Protein AF-A0A2N1R229-F1 (afdb_monomer)

Secondary structure (DSSP, 8-state):
-BSSSTTHHHHHHHHHTT---EEE-STT-SSBSHHHHHHHTT--SEEE-HHHHHHHHHHHHHHT-

Nearest PDB structures (foldseek):
  6ymz-assembly3_C  TM=9.946E-01  e=2.814E-04  Pectobacterium atrosepticum SCRI1043
  6ymz-assembly4_D  TM=9.962E-01  e=3.015E-04  Pectobacterium atrosepticum SCRI1043
  1chd-assembly1_A  TM=9.955E-01  e=6.881E-04  Salmonella enterica subsp. enterica serovar Typhimurium str. LT2
  6ymz-assembly1_A  TM=9.950E-01  e=9.704E-04  Pectobacterium atrosepticum SCRI1043
  3sft-assembly1_A  TM=9.749E-01  e=2.372E-03  Thermotoga maritima

Solvent-accessible surface area (backbone atoms only — not comparable to full-atom values): 3596 Å² total; per-residue (Å²): 89,35,76,62,54,71,63,26,66,57,42,33,50,41,34,75,75,72,42,91,34,76,27,48,29,60,90,63,23,91,38,59,30,17,30,45,48,18,43,76,69,68,27,36,79,42,74,35,44,63,95,48,41,68,62,51,54,53,50,56,65,60,75,74,109

pLDDT: mean 95.99, std 6.68, range [53.91, 98.69]

Sequence (65 aa):
TGMGKDGARELGSIYREGGLTLGQDEESSVVYGMPKVAFEMGSVMEQVSLGRMAERISTLAMEKR

Foldseek 3Di:
DDADAPCLVVLQVCVVVVHAAEAADPVQDPDCHRSVSSVVVVSHPYHDHPVCVVVVVVVVVVVVD

Mean predicted aligned error: 2.44 Å

Structure (mmCIF, N/CA/C/O backbone):
data_AF-A0A2N1R229-F1
#
_entry.id   AF-A0A2N1R229-F1
#
loop_
_atom_site.group_PDB
_atom_site.id
_atom_site.type_symbol
_atom_site.label_atom_id
_atom_site.label_alt_id
_atom_site.label_comp_id
_atom_site.label_asym_id
_atom_site.label_entity_id
_atom_site.label_seq_id
_atom_site.pdbx_PDB_ins_code
_atom_site.Cartn_x
_atom_site.Cartn_y
_atom_site.Cartn_z
_atom_site.occupancy
_atom_site.B_iso_or_equiv
_atom_site.auth_seq_id
_atom_site.auth_comp_id
_atom_site.auth_asym_id
_atom_site.auth_atom_id
_atom_site.pdbx_PDB_model_num
ATOM 1 N N . THR A 1 1 ? 0.308 -5.307 -5.814 1.00 95.81 1 THR A N 1
ATOM 2 C CA . THR A 1 1 ? 1.198 -5.814 -6.870 1.00 95.81 1 THR A CA 1
ATOM 3 C C . THR A 1 1 ? 0.603 -5.474 -8.219 1.00 95.81 1 THR A C 1
ATOM 5 O O . THR A 1 1 ? -0.608 -5.320 -8.309 1.00 95.81 1 THR A O 1
ATOM 8 N N . GLY A 1 2 ? 1.431 -5.292 -9.243 1.00 96.75 2 GLY A N 1
ATOM 9 C CA . GLY A 1 2 ? 0.994 -4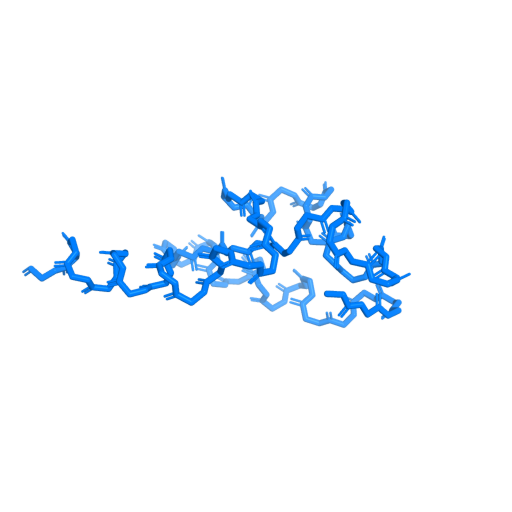.933 -10.590 1.00 96.75 2 GLY A CA 1
ATOM 10 C C . GLY A 1 2 ? 2.092 -4.201 -11.355 1.00 96.75 2 GLY A C 1
ATOM 11 O O . GLY A 1 2 ? 2.997 -3.621 -10.750 1.00 96.75 2 GLY A O 1
ATOM 12 N N . MET A 1 3 ? 2.017 -4.239 -12.683 1.00 96.69 3 MET A N 1
ATOM 13 C CA . MET A 1 3 ? 2.913 -3.491 -13.570 1.00 96.69 3 MET A CA 1
ATOM 14 C C . MET A 1 3 ? 2.412 -2.061 -13.797 1.00 96.69 3 MET A C 1
ATOM 16 O O . MET A 1 3 ? 1.228 -1.774 -13.648 1.00 96.69 3 MET A O 1
ATOM 20 N N . GLY A 1 4 ? 3.312 -1.180 -14.235 1.00 95.62 4 GLY A N 1
ATOM 21 C CA . GLY A 1 4 ? 2.959 0.169 -14.672 1.00 95.62 4 GLY A CA 1
ATOM 22 C C . GLY A 1 4 ? 2.678 1.136 -13.523 1.00 95.62 4 GLY A C 1
ATOM 23 O O . GLY A 1 4 ? 3.224 0.994 -12.434 1.00 95.62 4 GLY A O 1
ATOM 24 N N . LYS A 1 5 ? 1.866 2.156 -13.811 1.00 95.00 5 LYS A N 1
ATOM 25 C CA . LYS A 1 5 ? 1.575 3.293 -12.918 1.00 95.00 5 LYS A CA 1
ATOM 26 C C . LYS A 1 5 ? 0.084 3.614 -12.802 1.00 95.00 5 LYS A C 1
ATOM 28 O O . LYS A 1 5 ? -0.270 4.693 -12.332 1.00 95.00 5 LYS A O 1
ATOM 33 N N . ASP A 1 6 ? -0.762 2.729 -13.323 1.00 93.94 6 ASP A N 1
ATOM 34 C CA . ASP A 1 6 ? -2.209 2.918 -13.282 1.00 93.94 6 ASP A CA 1
ATOM 35 C C . ASP A 1 6 ? -2.684 3.045 -11.826 1.00 93.94 6 ASP A C 1
ATOM 37 O O . ASP A 1 6 ? -2.084 2.470 -10.925 1.00 93.94 6 ASP A O 1
ATOM 41 N N . GLY A 1 7 ? -3.682 3.878 -11.560 1.00 92.25 7 GLY A N 1
ATOM 42 C CA . GLY A 1 7 ? -4.185 4.130 -10.208 1.00 92.25 7 GLY A CA 1
ATOM 43 C C . GLY A 1 7 ? -3.277 4.948 -9.275 1.00 92.25 7 GLY A C 1
ATOM 44 O O . GLY A 1 7 ? -3.764 5.423 -8.251 1.00 92.25 7 GLY A O 1
ATOM 45 N N . ALA A 1 8 ? -1.990 5.175 -9.578 1.00 93.81 8 ALA A N 1
ATOM 46 C CA . ALA A 1 8 ? -1.098 5.951 -8.701 1.00 93.81 8 ALA A CA 1
ATOM 47 C C . ALA A 1 8 ? -1.519 7.430 -8.599 1.00 93.81 8 ALA A C 1
ATOM 49 O O . ALA A 1 8 ? -1.451 8.042 -7.531 1.00 93.81 8 ALA A O 1
ATOM 50 N N . ARG A 1 9 ? -1.998 8.009 -9.708 1.00 94.44 9 ARG A N 1
ATOM 51 C CA . ARG A 1 9 ? -2.498 9.391 -9.742 1.00 94.44 9 ARG A CA 1
ATOM 52 C C . ARG A 1 9 ? -3.819 9.519 -8.986 1.00 94.44 9 ARG A C 1
ATOM 54 O O . ARG A 1 9 ? -4.016 10.497 -8.265 1.00 94.44 9 ARG A O 1
ATOM 61 N N . GLU A 1 10 ? -4.707 8.554 -9.177 1.00 96.38 10 GLU A N 1
ATOM 62 C CA . GLU A 1 10 ? -6.042 8.481 -8.592 1.00 96.38 10 GLU A CA 1
ATOM 63 C C . GLU A 1 10 ? -5.946 8.268 -7.078 1.00 96.38 10 GLU A C 1
ATOM 65 O O . GLU A 1 10 ? -6.603 8.984 -6.322 1.00 96.38 10 GLU A O 1
ATOM 70 N N . LEU A 1 11 ? -5.041 7.394 -6.623 1.00 97.50 11 LEU A N 1
ATOM 71 C CA . LEU A 1 11 ? -4.697 7.244 -5.207 1.00 97.50 11 LEU A CA 1
ATOM 72 C C . LEU A 1 11 ? -4.212 8.575 -4.612 1.00 97.50 11 LEU A C 1
ATOM 74 O O . LEU A 1 11 ? -4.626 8.956 -3.522 1.00 97.50 11 LEU A O 1
ATOM 78 N N . GLY A 1 12 ? -3.408 9.336 -5.360 1.00 96.81 12 GLY A N 1
ATOM 79 C CA . GLY A 1 12 ? -2.992 10.682 -4.962 1.00 96.81 12 GLY A CA 1
ATOM 80 C C . GLY A 1 12 ? -4.138 11.691 -4.843 1.00 96.81 12 GLY A C 1
ATOM 81 O O . GLY A 1 12 ? -4.044 12.620 -4.043 1.00 96.81 12 GLY A O 1
ATOM 82 N N . SER A 1 13 ? -5.230 11.535 -5.596 1.00 97.88 13 SER A N 1
ATOM 83 C CA . SER A 1 13 ? -6.438 12.350 -5.394 1.00 97.88 13 SER A CA 1
ATOM 84 C C . SER A 1 13 ? -7.141 11.988 -4.089 1.00 97.88 13 SER A C 1
ATOM 86 O O . SER A 1 13 ? -7.450 12.893 -3.320 1.00 97.88 13 SER A O 1
ATOM 88 N N . ILE A 1 14 ? -7.279 10.692 -3.784 1.00 97.19 14 ILE A N 1
ATOM 89 C CA . ILE A 1 14 ? -7.831 10.219 -2.502 1.00 97.19 14 ILE A CA 1
ATOM 90 C C . ILE A 1 14 ? -7.008 10.772 -1.331 1.00 97.19 14 ILE A C 1
ATOM 92 O O . ILE A 1 14 ? -7.573 11.314 -0.385 1.00 97.19 14 ILE A O 1
ATOM 96 N N . TYR A 1 15 ? -5.675 10.706 -1.419 1.00 97.38 15 TYR A N 1
ATOM 97 C CA . TYR A 1 15 ? -4.776 11.251 -0.399 1.00 97.38 15 TYR A CA 1
ATOM 98 C C . TYR A 1 15 ? -4.989 12.756 -0.174 1.00 97.38 15 TYR A C 1
ATOM 100 O O . TYR A 1 15 ? -5.132 13.203 0.964 1.00 97.38 15 TYR A O 1
ATOM 108 N N . ARG A 1 16 ? -5.057 13.550 -1.253 1.00 97.38 16 ARG A N 1
ATOM 109 C CA . ARG A 1 16 ? -5.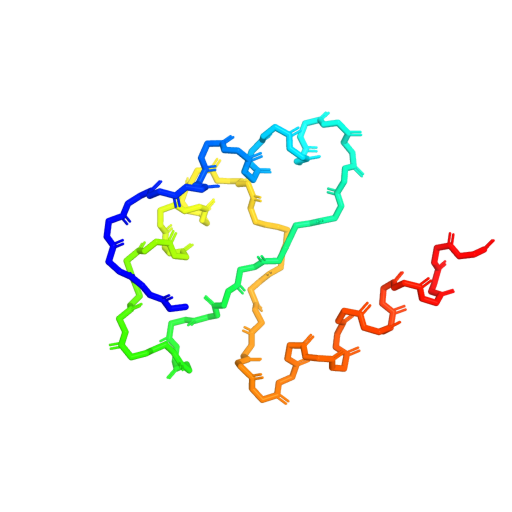263 15.009 -1.166 1.00 97.38 16 ARG A CA 1
ATOM 110 C C . ARG A 1 16 ? -6.610 15.398 -0.563 1.00 97.38 16 ARG A C 1
ATOM 112 O O . ARG A 1 16 ? -6.700 16.445 0.068 1.00 97.38 16 ARG A O 1
ATOM 119 N N . GLU A 1 17 ? -7.632 14.571 -0.741 1.00 97.81 17 GLU A N 1
ATOM 120 C CA . GLU A 1 17 ? -8.956 14.768 -0.141 1.00 97.81 17 GLU A CA 1
ATOM 121 C C . GLU A 1 17 ? -9.023 14.300 1.327 1.00 97.81 17 GLU A C 1
ATOM 123 O O . GLU A 1 17 ? -10.074 14.380 1.960 1.00 97.81 17 GLU A O 1
ATOM 128 N N . GLY A 1 18 ? -7.903 13.842 1.901 1.00 95.12 18 GLY A N 1
ATOM 129 C CA . GLY A 1 18 ? -7.820 13.364 3.284 1.00 95.12 18 GLY A CA 1
ATOM 130 C C . GLY A 1 18 ? -8.240 11.903 3.463 1.00 95.12 18 GLY A C 1
ATOM 131 O O . GLY A 1 18 ? -8.434 11.448 4.594 1.00 95.12 18 GLY A O 1
ATOM 132 N N . GLY A 1 19 ? -8.388 11.163 2.363 1.00 95.56 19 GLY A N 1
ATOM 133 C CA . GLY A 1 19 ? -8.654 9.734 2.375 1.00 95.56 19 GLY A CA 1
ATOM 134 C C . GLY A 1 19 ? -7.436 8.919 2.810 1.00 95.56 19 GLY A C 1
ATOM 135 O O . GLY A 1 19 ? -6.284 9.286 2.577 1.00 95.56 19 GLY A O 1
ATOM 136 N N . LEU A 1 20 ? -7.703 7.774 3.437 1.00 95.75 20 LEU A N 1
ATOM 137 C CA . LEU A 1 20 ? -6.670 6.814 3.814 1.00 95.75 20 LEU A CA 1
ATOM 138 C C . LEU A 1 20 ? -6.191 6.057 2.577 1.00 95.75 20 LEU A C 1
ATOM 140 O O . LEU A 1 20 ? -6.997 5.564 1.788 1.00 95.75 20 LEU A O 1
ATOM 144 N N . THR A 1 21 ? -4.877 5.949 2.421 1.00 97.62 21 THR A N 1
ATOM 145 C CA . THR A 1 21 ? -4.254 5.326 1.250 1.00 97.62 21 THR A CA 1
ATOM 146 C C . THR A 1 21 ? -3.209 4.313 1.685 1.00 97.62 21 THR A C 1
ATOM 148 O O . THR A 1 21 ? -2.258 4.630 2.399 1.00 97.62 21 THR A O 1
ATOM 151 N N . LEU A 1 22 ? -3.402 3.070 1.251 1.00 98.38 22 LEU A N 1
ATOM 152 C CA . LEU A 1 22 ? -2.505 1.954 1.522 1.00 98.38 22 LEU A CA 1
ATOM 153 C C . LEU A 1 22 ? -1.877 1.475 0.213 1.00 98.38 22 LEU A C 1
ATOM 155 O O . LEU A 1 22 ? -2.539 1.448 -0.826 1.00 98.38 22 LEU A O 1
ATOM 159 N N . GLY A 1 23 ? -0.614 1.067 0.269 1.00 98.19 23 GLY A N 1
ATOM 160 C CA . GLY A 1 23 ? 0.096 0.413 -0.830 1.00 98.19 23 GLY A CA 1
ATOM 161 C C . GLY A 1 23 ? 0.543 -0.982 -0.410 1.00 98.19 23 GLY A C 1
ATOM 162 O O . GLY A 1 23 ? 0.916 -1.185 0.740 1.00 98.19 23 GLY A O 1
ATOM 163 N N . GLN A 1 24 ? 0.509 -1.960 -1.316 1.00 98.69 24 GLN A N 1
ATOM 164 C CA . GLN A 1 24 ? 1.119 -3.259 -1.022 1.00 98.69 24 GLN A CA 1
ATOM 165 C C . GLN A 1 24 ? 2.645 -3.116 -0.995 1.00 98.69 24 GLN A C 1
ATOM 167 O O . GLN A 1 24 ? 3.196 -2.523 -1.922 1.00 98.69 24 GLN A O 1
ATOM 172 N N . ASP A 1 25 ? 3.305 -3.679 0.016 1.00 98.62 25 ASP A N 1
ATOM 173 C CA . ASP A 1 25 ? 4.769 -3.670 0.109 1.00 98.62 25 ASP A CA 1
ATOM 174 C C . ASP A 1 25 ? 5.466 -4.456 -1.020 1.00 98.62 25 ASP A C 1
ATOM 176 O O . ASP A 1 25 ? 4.847 -5.207 -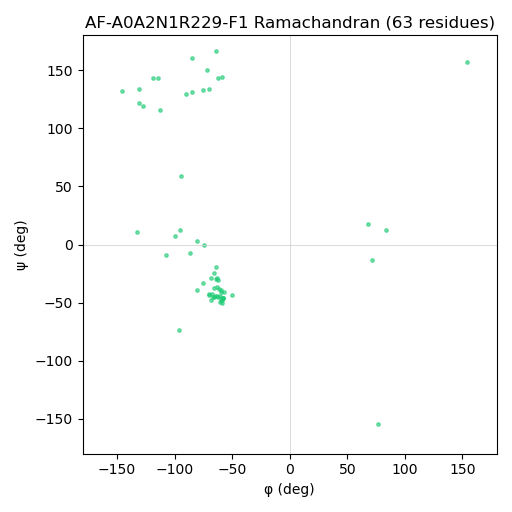1.789 1.00 98.62 25 ASP A O 1
ATOM 180 N N . GLU A 1 26 ? 6.778 -4.248 -1.133 1.00 98.50 26 GLU A N 1
ATOM 181 C CA . GLU A 1 26 ? 7.625 -4.914 -2.123 1.00 98.50 26 GLU A CA 1
ATOM 182 C C . GLU A 1 26 ? 7.743 -6.417 -1.861 1.00 98.50 26 GLU A C 1
ATOM 184 O O . GLU A 1 26 ? 7.566 -7.206 -2.786 1.00 98.50 26 GLU A O 1
ATOM 189 N N . GLU A 1 27 ? 7.974 -6.813 -0.606 1.00 98.56 27 GLU A N 1
ATOM 190 C CA . GLU A 1 27 ? 8.241 -8.204 -0.219 1.00 98.56 27 GLU A CA 1
ATOM 191 C C . GLU A 1 27 ? 7.090 -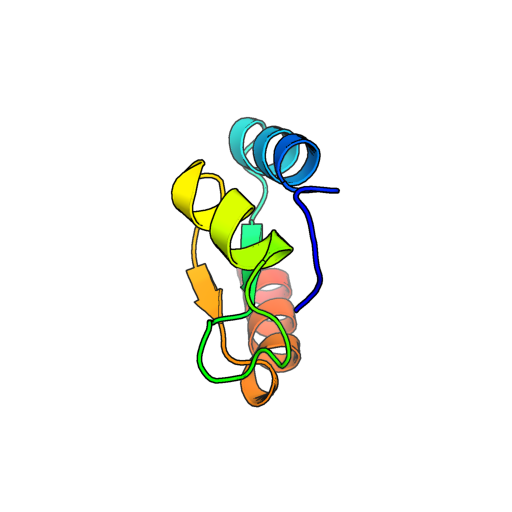9.149 -0.582 1.00 98.56 27 GLU A C 1
ATOM 193 O O . GLU A 1 27 ? 7.315 -10.254 -1.074 1.00 98.56 27 GLU A O 1
ATOM 198 N N . SER A 1 28 ? 5.843 -8.722 -0.379 1.00 98.56 28 SER A N 1
ATOM 199 C CA . SER A 1 28 ? 4.675 -9.543 -0.707 1.00 98.56 28 SER A CA 1
ATOM 200 C C . SER A 1 28 ? 4.204 -9.394 -2.156 1.00 98.56 28 SER A C 1
ATOM 202 O O . SER A 1 28 ? 3.278 -10.095 -2.578 1.00 98.56 28 SER A O 1
ATOM 204 N N . SER A 1 29 ? 4.776 -8.462 -2.924 1.00 98.38 29 SER A N 1
ATOM 205 C CA . SER A 1 29 ? 4.378 -8.199 -4.305 1.00 98.38 29 SER A CA 1
ATOM 206 C C . SER A 1 29 ? 5.084 -9.137 -5.284 1.00 98.38 29 SER A C 1
AT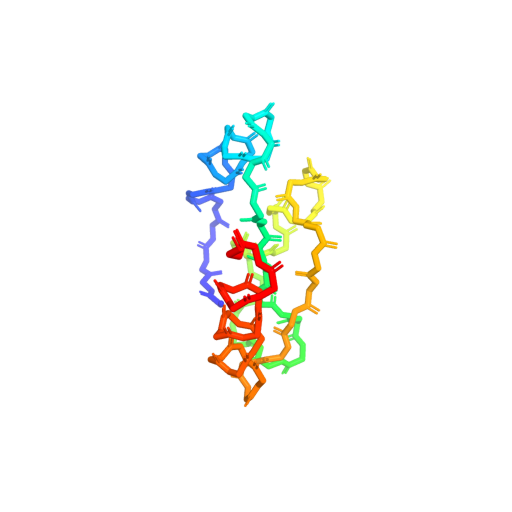OM 208 O O . SER A 1 29 ? 6.301 -9.224 -5.309 1.00 98.38 29 SER A O 1
ATOM 210 N N . VAL A 1 30 ? 4.327 -9.753 -6.201 1.00 98.31 30 VAL A N 1
ATOM 211 C CA . VAL A 1 30 ? 4.912 -10.504 -7.334 1.00 98.31 30 VAL A CA 1
ATOM 212 C C . VAL A 1 30 ? 5.652 -9.558 -8.285 1.00 98.31 30 VAL A C 1
ATOM 214 O O . VAL A 1 30 ? 6.769 -9.816 -8.715 1.00 98.31 30 VAL A O 1
ATOM 217 N N . VAL A 1 31 ? 5.011 -8.432 -8.601 1.00 98.12 31 VAL A N 1
ATOM 218 C CA . VAL A 1 31 ? 5.610 -7.279 -9.279 1.00 98.12 31 VAL A CA 1
ATOM 219 C C . VAL A 1 31 ? 5.334 -6.024 -8.459 1.00 98.12 31 VAL A C 1
ATOM 221 O O . VAL A 1 31 ? 4.169 -5.652 -8.257 1.00 98.12 31 VAL A O 1
ATOM 224 N N . TYR A 1 32 ? 6.393 -5.364 -7.998 1.00 97.94 32 TYR A N 1
ATOM 225 C CA . TYR A 1 32 ? 6.340 -4.101 -7.260 1.00 97.94 32 TYR A CA 1
ATOM 226 C C . TYR A 1 32 ? 6.509 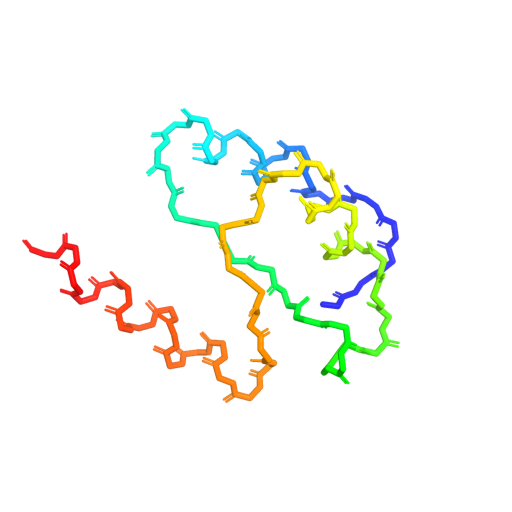-2.903 -8.215 1.00 97.94 32 TYR A C 1
ATOM 228 O O . TYR A 1 32 ? 7.461 -2.134 -8.136 1.00 97.94 32 TYR A O 1
ATOM 236 N N . GLY A 1 33 ? 5.603 -2.785 -9.193 1.00 97.81 33 GLY A N 1
ATOM 2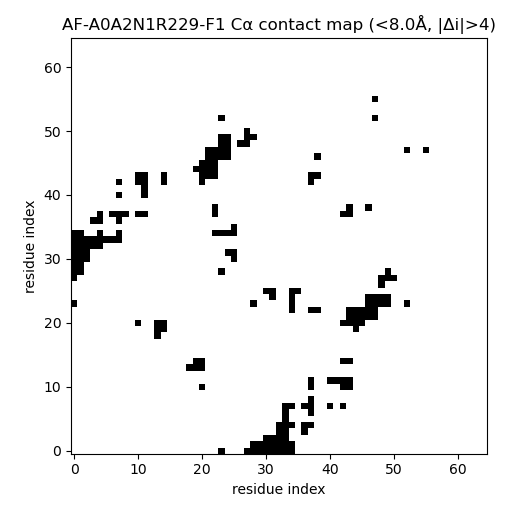37 C CA . GLY A 1 33 ? 5.576 -1.677 -10.155 1.00 97.81 33 GLY A CA 1
ATOM 238 C C . GLY A 1 33 ? 4.596 -0.589 -9.726 1.00 97.81 33 GLY A C 1
ATOM 239 O O . GLY A 1 33 ? 4.985 0.454 -9.215 1.00 97.81 33 GLY A O 1
ATOM 240 N N . MET A 1 34 ? 3.303 -0.867 -9.869 1.00 97.31 34 MET A N 1
ATOM 241 C CA . MET A 1 34 ? 2.232 0.078 -9.540 1.00 97.31 34 MET A CA 1
ATOM 242 C C . MET A 1 34 ? 2.250 0.550 -8.070 1.00 97.31 34 MET A C 1
ATOM 244 O O . MET A 1 34 ? 2.187 1.762 -7.852 1.00 97.31 34 MET A O 1
ATOM 248 N N . PRO A 1 35 ? 2.414 -0.332 -7.055 1.00 97.94 35 PRO A N 1
ATOM 249 C CA . PRO A 1 35 ? 2.535 0.116 -5.663 1.00 97.94 35 PRO A CA 1
ATOM 250 C C . PRO A 1 35 ? 3.776 0.987 -5.413 1.00 97.94 35 PRO A C 1
ATOM 252 O O . PRO A 1 35 ? 3.682 1.978 -4.692 1.00 97.94 35 PRO A O 1
ATOM 255 N N . LYS A 1 36 ? 4.904 0.675 -6.070 1.00 98.19 36 LYS A N 1
ATOM 256 C CA . LYS A 1 36 ? 6.144 1.457 -5.987 1.00 98.19 36 LYS A CA 1
ATOM 257 C C . LYS A 1 36 ? 5.943 2.880 -6.479 1.00 98.19 36 LYS A C 1
ATOM 259 O O . LYS A 1 36 ? 6.293 3.818 -5.774 1.00 98.19 36 LYS A O 1
ATOM 264 N N . VAL A 1 37 ? 5.335 3.043 -7.654 1.00 98.06 37 VAL A N 1
ATOM 265 C CA . VAL A 1 37 ? 5.084 4.372 -8.224 1.00 98.06 37 VAL A CA 1
ATOM 266 C C . VAL A 1 37 ? 4.186 5.198 -7.302 1.00 98.06 37 VAL A C 1
ATOM 268 O O . VAL A 1 37 ? 4.486 6.357 -7.034 1.00 98.06 37 VAL A O 1
ATOM 271 N N . ALA A 1 38 ? 3.114 4.608 -6.767 1.00 98.00 38 ALA A N 1
ATOM 272 C CA . ALA A 1 38 ? 2.227 5.299 -5.831 1.00 98.00 38 ALA A CA 1
ATOM 273 C C . ALA A 1 38 ? 2.949 5.731 -4.536 1.00 98.00 38 ALA A C 1
ATOM 275 O O . ALA A 1 38 ? 2.707 6.833 -4.032 1.00 98.00 38 ALA A O 1
ATOM 276 N N . PHE A 1 39 ? 3.856 4.891 -4.024 1.00 98.19 39 PHE A N 1
ATOM 277 C CA . PHE A 1 39 ? 4.685 5.194 -2.857 1.00 98.19 39 PHE A CA 1
ATOM 278 C C . PHE A 1 39 ? 5.712 6.300 -3.137 1.00 98.19 39 PHE A C 1
ATOM 280 O O . PHE A 1 39 ? 5.788 7.265 -2.382 1.00 98.19 39 PHE A O 1
ATOM 287 N N . GLU A 1 40 ? 6.442 6.223 -4.252 1.00 97.94 40 GLU A N 1
ATOM 288 C CA . GLU A 1 40 ? 7.407 7.249 -4.682 1.00 97.94 40 GLU A CA 1
ATOM 289 C C . GLU A 1 40 ? 6.738 8.607 -4.948 1.00 97.94 40 GLU A C 1
ATOM 291 O O . GLU A 1 40 ? 7.338 9.655 -4.719 1.00 97.94 40 GLU A O 1
ATOM 296 N N . MET A 1 41 ? 5.472 8.607 -5.376 1.00 97.31 41 MET A N 1
ATOM 297 C CA . MET A 1 41 ? 4.649 9.814 -5.519 1.00 97.31 41 MET A CA 1
ATOM 298 C C . MET A 1 41 ? 4.157 10.392 -4.178 1.00 97.31 41 MET A C 1
ATOM 300 O O . MET A 1 41 ? 3.427 11.385 -4.178 1.00 97.31 41 MET A O 1
ATOM 304 N N . GLY A 1 42 ? 4.497 9.778 -3.040 1.00 97.44 42 GLY A N 1
ATOM 305 C CA . GLY A 1 42 ? 4.104 10.233 -1.702 1.00 97.44 42 GLY A CA 1
ATOM 306 C C . GLY A 1 42 ? 2.606 10.106 -1.413 1.00 97.44 42 GLY A C 1
ATOM 307 O O . GLY A 1 42 ? 2.099 10.760 -0.509 1.00 97.44 42 GLY A O 1
ATOM 308 N N . SER A 1 43 ? 1.888 9.301 -2.202 1.00 97.25 43 SER A N 1
ATOM 309 C CA . SER A 1 43 ? 0.429 9.130 -2.111 1.00 97.25 43 SER A CA 1
ATOM 310 C C . SER A 1 43 ? 0.019 7.868 -1.347 1.00 97.25 43 SER A C 1
ATOM 312 O O . SER A 1 43 ? -1.154 7.514 -1.342 1.00 97.25 43 SER A O 1
ATOM 314 N N . VAL A 1 44 ? 0.981 7.170 -0.740 1.00 98.06 44 VAL A N 1
ATOM 315 C CA . VAL A 1 44 ? 0.771 5.989 0.103 1.00 98.06 44 VAL A CA 1
ATOM 316 C C . VAL A 1 44 ? 1.146 6.361 1.532 1.00 98.06 44 VAL A C 1
ATOM 318 O O . VAL A 1 44 ? 2.310 6.648 1.806 1.00 98.06 44 VAL A O 1
ATOM 321 N N . MET A 1 45 ? 0.172 6.341 2.442 1.00 97.62 45 MET A N 1
ATOM 322 C CA . MET A 1 45 ? 0.400 6.643 3.861 1.00 97.62 45 MET A CA 1
ATOM 323 C C . MET A 1 45 ? 1.080 5.489 4.595 1.00 97.62 45 MET A C 1
ATOM 325 O O . MET A 1 45 ? 1.862 5.714 5.514 1.00 97.62 45 MET A O 1
ATOM 329 N N . GLU A 1 46 ? 0.780 4.255 4.195 1.00 98.00 46 GLU A N 1
ATOM 330 C CA . GLU A 1 46 ? 1.324 3.048 4.812 1.00 98.00 46 GLU A CA 1
ATOM 331 C C . GLU A 1 46 ? 1.514 1.960 3.748 1.00 98.00 46 GLU A C 1
ATOM 333 O O . GLU A 1 46 ? 0.615 1.687 2.945 1.00 98.00 46 GLU A O 1
ATOM 338 N N . GLN A 1 47 ? 2.696 1.339 3.740 1.00 98.50 47 GLN A N 1
ATOM 339 C CA . GLN A 1 47 ? 2.946 0.126 2.966 1.00 98.50 47 GLN A CA 1
ATOM 340 C C . GLN A 1 47 ? 2.627 -1.101 3.820 1.00 98.50 47 GLN A C 1
ATOM 342 O O . GLN A 1 47 ? 3.096 -1.207 4.952 1.00 98.50 47 GLN A O 1
ATOM 347 N N . VAL A 1 48 ? 1.836 -2.026 3.279 1.00 98.69 48 VAL A N 1
ATOM 348 C CA . VAL A 1 48 ? 1.282 -3.163 4.019 1.00 98.69 48 VAL A CA 1
ATOM 349 C C . VAL A 1 48 ? 1.516 -4.457 3.246 1.00 98.69 48 VAL A C 1
ATOM 351 O O . VAL A 1 48 ? 1.232 -4.543 2.050 1.00 98.69 48 VAL A O 1
ATOM 354 N N . SER A 1 49 ? 1.980 -5.492 3.943 1.00 98.69 49 SER A N 1
ATOM 355 C CA . SER A 1 49 ? 2.097 -6.840 3.380 1.00 98.69 49 SER A CA 1
ATOM 356 C C . SER A 1 49 ? 0.738 -7.395 2.975 1.00 98.69 49 SER A C 1
ATOM 358 O O . SER A 1 49 ? -0.250 -7.215 3.691 1.00 98.69 49 SER A O 1
ATOM 360 N N . LEU A 1 50 ? 0.679 -8.141 1.868 1.00 98.62 50 LEU A N 1
ATOM 361 C CA . LEU A 1 50 ? -0.550 -8.769 1.375 1.00 98.62 50 LEU A CA 1
ATOM 362 C C . LEU A 1 50 ? -1.286 -9.556 2.465 1.00 98.62 50 LEU A C 1
ATOM 364 O O . LEU A 1 50 ? -2.499 -9.423 2.600 1.00 98.62 50 LEU A O 1
ATOM 368 N N . GLY A 1 51 ? -0.548 -10.322 3.275 1.00 98.44 51 GLY A N 1
ATOM 369 C CA . GLY A 1 51 ? -1.120 -11.132 4.354 1.00 98.44 51 GLY A CA 1
ATOM 370 C C . GLY A 1 51 ? -1.786 -10.316 5.467 1.00 98.44 51 GLY A C 1
ATOM 371 O O . GLY A 1 51 ? -2.616 -10.856 6.189 1.00 98.44 51 GLY A O 1
ATOM 372 N N . ARG A 1 52 ? -1.464 -9.022 5.590 1.00 98.50 52 ARG A N 1
ATOM 373 C CA . ARG A 1 52 ? -2.030 -8.107 6.598 1.00 98.50 52 ARG A CA 1
ATOM 374 C C . ARG A 1 52 ? -3.004 -7.085 6.014 1.00 98.50 52 ARG A C 1
ATOM 376 O O . ARG A 1 52 ? -3.665 -6.379 6.767 1.00 98.50 52 ARG A O 1
ATOM 383 N N . MET A 1 53 ? -3.114 -6.991 4.688 1.00 98.62 53 MET A N 1
ATOM 384 C CA . MET A 1 53 ? -3.884 -5.937 4.020 1.00 98.62 53 MET A CA 1
ATOM 385 C C . MET A 1 53 ? -5.360 -5.929 4.447 1.00 98.62 53 MET A C 1
ATOM 387 O O . MET A 1 53 ? -5.903 -4.880 4.781 1.00 98.62 53 MET A O 1
ATOM 391 N N . ALA A 1 54 ? -6.003 -7.100 4.485 1.00 98.38 54 ALA A N 1
ATOM 392 C CA . ALA A 1 54 ? -7.418 -7.214 4.844 1.00 98.38 54 ALA A CA 1
ATOM 393 C C . ALA A 1 54 ? -7.695 -6.805 6.302 1.00 98.38 54 ALA A C 1
ATOM 395 O O . ALA A 1 54 ? -8.637 -6.055 6.576 1.00 98.38 54 ALA A O 1
ATOM 396 N N . GLU A 1 55 ? -6.852 -7.266 7.229 1.00 98.19 55 GLU A N 1
ATOM 397 C CA . GLU A 1 55 ? -6.908 -6.872 8.638 1.00 98.19 55 GLU A CA 1
ATOM 398 C C . GLU A 1 55 ? -6.720 -5.361 8.770 1.00 98.19 55 GLU A C 1
ATOM 400 O O . GLU A 1 55 ? -7.530 -4.688 9.406 1.00 98.19 55 GLU A O 1
ATOM 405 N N . ARG A 1 56 ? -5.707 -4.803 8.096 1.00 97.81 56 ARG A N 1
ATOM 406 C CA . ARG A 1 56 ? -5.391 -3.380 8.201 1.00 97.81 56 ARG A CA 1
ATOM 407 C C . ARG A 1 56 ? -6.521 -2.486 7.697 1.00 97.81 56 ARG A C 1
ATOM 409 O O . ARG A 1 56 ? -6.870 -1.522 8.378 1.00 97.81 56 ARG A O 1
ATOM 416 N N . ILE A 1 57 ? -7.121 -2.822 6.554 1.00 97.44 57 ILE A N 1
ATOM 417 C CA . ILE A 1 57 ? -8.300 -2.119 6.022 1.00 97.44 57 ILE A CA 1
ATOM 418 C C . ILE A 1 57 ? -9.454 -2.165 7.031 1.00 97.44 57 ILE A C 1
ATOM 420 O O . ILE A 1 57 ? -10.074 -1.137 7.302 1.00 97.44 57 ILE A O 1
ATOM 424 N N . SER A 1 58 ? -9.722 -3.337 7.613 1.00 97.56 58 SER A N 1
ATOM 425 C CA . SER A 1 58 ? -10.811 -3.518 8.581 1.00 97.56 58 SER A CA 1
ATOM 426 C C . SER A 1 58 ? -10.597 -2.671 9.836 1.00 97.56 58 SER A C 1
ATOM 428 O O . SER A 1 58 ? -11.514 -1.977 10.270 1.00 97.56 58 SER A O 1
ATOM 430 N N . THR A 1 59 ? -9.379 -2.667 10.381 1.00 97.31 59 THR A N 1
ATOM 431 C CA . THR A 1 59 ? -9.004 -1.846 11.540 1.00 97.31 59 THR A CA 1
ATOM 432 C C . THR A 1 59 ? -9.221 -0.359 11.269 1.00 97.31 59 THR A C 1
ATOM 434 O O . THR A 1 59 ? -9.925 0.301 12.029 1.00 97.31 59 THR A O 1
ATOM 437 N N . LEU A 1 60 ? -8.715 0.158 10.145 1.00 96.00 60 LEU A N 1
ATOM 438 C CA . LEU A 1 60 ? -8.884 1.568 9.770 1.00 96.00 60 LEU A CA 1
ATOM 439 C C . LEU A 1 60 ? -10.354 1.975 9.615 1.00 96.00 60 LEU A C 1
ATOM 441 O O . LEU A 1 60 ? -10.744 3.074 10.011 1.00 96.00 60 LEU A O 1
ATOM 445 N N . ALA A 1 61 ? -11.179 1.094 9.047 1.00 93.88 61 ALA A N 1
ATOM 446 C CA . ALA A 1 61 ?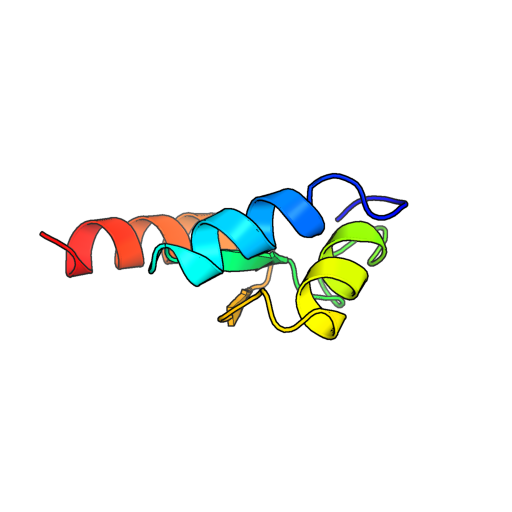 -12.608 1.341 8.885 1.00 93.88 61 ALA A CA 1
ATOM 447 C C . ALA A 1 61 ? -13.362 1.372 10.227 1.00 93.88 61 ALA A C 1
ATOM 449 O O . ALA A 1 61 ? -14.382 2.053 10.339 1.00 93.88 61 ALA A O 1
ATOM 450 N N . MET A 1 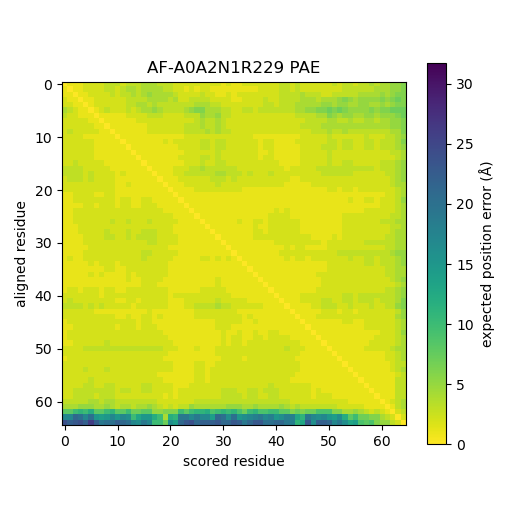62 ? -12.878 0.647 11.241 1.00 94.25 62 MET A N 1
ATOM 451 C CA . MET A 1 62 ? -13.452 0.655 12.590 1.00 94.25 62 MET A CA 1
ATOM 452 C C . MET A 1 62 ? -13.000 1.866 13.415 1.00 94.25 62 MET A C 1
ATOM 454 O O . MET A 1 62 ? -13.821 2.437 14.123 1.00 94.25 62 MET A O 1
ATOM 458 N N . GLU A 1 63 ? -11.735 2.281 13.304 1.00 89.50 63 GLU A N 1
ATOM 459 C CA . GLU A 1 63 ? -11.158 3.424 14.039 1.00 89.50 63 GLU A CA 1
ATOM 460 C C . GLU A 1 63 ? -11.763 4.782 13.648 1.00 89.50 63 GLU A C 1
ATOM 462 O O . GLU A 1 63 ? -11.711 5.733 14.423 1.00 89.50 63 GLU A O 1
ATOM 467 N N . LYS A 1 64 ? -12.311 4.890 12.434 1.00 66.81 64 LYS A N 1
ATOM 468 C CA . LYS A 1 64 ? -12.892 6.122 11.874 1.00 66.81 64 LYS A CA 1
ATOM 469 C C . LYS A 1 64 ? -14.418 6.233 12.059 1.00 66.81 64 LYS A C 1
ATOM 471 O O . LYS A 1 64 ? -15.024 7.083 11.407 1.00 66.81 64 LYS A O 1
ATOM 476 N N . ARG A 1 65 ? -15.033 5.391 12.901 1.00 53.91 65 ARG A N 1
ATOM 477 C CA . ARG A 1 65 ? -16.420 5.571 13.376 1.00 53.91 65 ARG A CA 1
ATOM 478 C C . ARG A 1 65 ? -16.474 6.543 14.546 1.00 53.91 65 ARG A C 1
ATOM 480 O O . ARG A 1 65 ? -17.423 7.354 14.555 1.00 53.91 65 ARG A O 1
#

Radius of gyration: 11.59 Å; Cα contacts (8 Å, |Δi|>4): 100; chains: 1; bounding box: 25×26×29 Å